Protein AF-A0A2N2P543-F1 (afdb_monomer_lite)

pLDDT: mean 87.59, std 5.33, range [64.38, 96.81]

Sequence (160 aa):
MDKQYMEPYTSYLLSTIGYTTATGLSRMVEGLLMHDQITRILSAEIFTSKDLWTLVKPTVREIEKEEAVLIFDDTIQEKPYTDENEVVCWHFDHTKSRAVQGVNLRVITQNNHVFAVLYAVFKLECLSIKRHLNHFALRAQLYLKAFHVALDELQILKAA

Structure (mmCIF, N/CA/C/O backbone):
data_AF-A0A2N2P543-F1
#
_entry.id   AF-A0A2N2P543-F1
#
loop_
_atom_site.group_PDB
_atom_site.id
_atom_site.type_symbol
_atom_site.label_atom_id
_atom_site.label_alt_id
_atom_site.label_comp_id
_atom_site.label_asym_id
_atom_site.label_entity_id
_atom_site.label_seq_id
_atom_site.pdbx_PDB_ins_code
_atom_site.Cartn_x
_atom_site.Cartn_y
_atom_site.Cartn_z
_atom_site.occupancy
_atom_site.B_iso_or_equiv
_atom_site.auth_seq_id
_atom_site.auth_comp_id
_atom_site.auth_asym_id
_atom_site.auth_atom_id
_atom_site.pdbx_PDB_model_num
ATOM 1 N N . MET A 1 1 ? -6.583 7.238 -13.984 1.00 64.38 1 MET A N 1
ATOM 2 C CA . MET A 1 1 ? -7.432 6.594 -12.955 1.00 64.38 1 MET A CA 1
ATOM 3 C C . MET A 1 1 ? -8.266 7.636 -12.222 1.00 64.38 1 MET A C 1
ATOM 5 O O . MET A 1 1 ? -7.719 8.656 -11.815 1.00 64.38 1 MET A O 1
ATOM 9 N N . ASP A 1 2 ? -9.568 7.403 -12.072 1.00 74.12 2 ASP A N 1
ATOM 10 C CA . ASP A 1 2 ? -10.488 8.327 -11.400 1.00 74.12 2 ASP A CA 1
ATOM 11 C C . ASP A 1 2 ? -10.311 8.278 -9.865 1.00 74.12 2 ASP A C 1
ATOM 13 O O . ASP A 1 2 ? -10.325 7.208 -9.245 1.00 74.12 2 ASP A O 1
ATOM 17 N N . LYS A 1 3 ? -10.127 9.456 -9.251 1.00 73.19 3 LYS A N 1
ATOM 18 C CA . LYS A 1 3 ? -9.933 9.618 -7.801 1.00 73.19 3 LYS A CA 1
ATOM 19 C C . LYS A 1 3 ? -11.113 9.081 -6.992 1.00 73.19 3 LYS A C 1
ATOM 21 O O . LYS A 1 3 ? -10.890 8.624 -5.872 1.00 73.19 3 LYS A O 1
ATOM 26 N N . GLN A 1 4 ? -12.322 9.082 -7.562 1.00 80.62 4 GLN A N 1
ATOM 27 C CA . GLN A 1 4 ? -13.532 8.563 -6.920 1.00 80.62 4 GLN A CA 1
ATOM 28 C C . GLN A 1 4 ? -13.364 7.116 -6.438 1.00 80.62 4 GLN A C 1
ATOM 30 O O . GLN A 1 4 ? -13.878 6.751 -5.384 1.00 80.62 4 GLN A O 1
ATOM 35 N N . TYR A 1 5 ? -12.613 6.301 -7.177 1.00 81.00 5 TYR A N 1
ATOM 36 C CA . TYR A 1 5 ? -12.398 4.894 -6.846 1.00 81.00 5 TYR A CA 1
ATOM 37 C C . TYR A 1 5 ? -11.080 4.652 -6.111 1.00 81.00 5 TYR A C 1
ATOM 39 O O . TYR A 1 5 ? -10.983 3.750 -5.278 1.00 81.00 5 TYR A O 1
ATOM 47 N N . MET A 1 6 ? -10.066 5.474 -6.390 1.00 81.69 6 MET A N 1
ATOM 48 C CA . MET A 1 6 ? -8.741 5.318 -5.795 1.00 81.69 6 MET A CA 1
ATOM 49 C C . MET A 1 6 ? -8.683 5.702 -4.325 1.00 81.69 6 MET A C 1
ATOM 51 O O . MET A 1 6 ? -7.993 5.038 -3.555 1.00 81.69 6 MET A O 1
ATOM 55 N N . GLU A 1 7 ? -9.399 6.742 -3.909 1.00 85.12 7 GLU A N 1
ATOM 56 C CA . GLU A 1 7 ? -9.395 7.173 -2.508 1.00 85.12 7 GLU A CA 1
ATOM 57 C C . GLU A 1 7 ? -9.985 6.099 -1.568 1.00 85.12 7 GLU A C 1
ATOM 59 O O . GLU A 1 7 ? -9.297 5.713 -0.616 1.00 85.12 7 GLU A O 1
ATOM 64 N N . PRO A 1 8 ? -11.169 5.510 -1.843 1.00 87.06 8 PRO A N 1
ATOM 65 C CA . PRO A 1 8 ? -11.680 4.396 -1.045 1.00 87.06 8 PRO A CA 1
ATOM 66 C C . PRO A 1 8 ? -10.778 3.161 -1.104 1.00 87.06 8 PRO A C 1
ATOM 68 O O . PRO A 1 8 ? -10.545 2.523 -0.079 1.00 87.06 8 PRO A O 1
ATOM 71 N N . TYR A 1 9 ? -10.234 2.838 -2.284 1.00 89.00 9 TYR A N 1
ATOM 72 C CA . TYR A 1 9 ? -9.370 1.672 -2.449 1.00 89.00 9 TYR A CA 1
ATOM 73 C C . TYR A 1 9 ? -8.072 1.799 -1.648 1.00 89.00 9 TYR A C 1
ATOM 75 O O . TYR A 1 9 ? -7.729 0.917 -0.870 1.00 89.00 9 TYR A O 1
ATOM 83 N N . THR A 1 10 ? -7.374 2.925 -1.764 1.00 89.50 10 THR A N 1
ATOM 84 C CA . THR A 1 10 ? -6.132 3.185 -1.019 1.00 89.50 10 THR A CA 1
ATOM 85 C C . THR A 1 10 ? -6.373 3.278 0.485 1.00 89.50 10 THR A C 1
ATOM 87 O O . THR A 1 10 ? -5.593 2.732 1.262 1.00 89.50 10 THR A O 1
ATOM 90 N N . SER A 1 11 ? -7.492 3.868 0.913 1.00 87.31 11 SER A N 1
ATOM 91 C CA . SER A 1 11 ? -7.893 3.886 2.326 1.00 87.31 11 SER A CA 1
ATOM 92 C C . SER A 1 11 ? -8.162 2.479 2.863 1.00 87.31 11 SER A C 1
ATOM 94 O O . SER A 1 11 ? -7.763 2.151 3.981 1.00 87.31 11 SER A O 1
ATOM 96 N N . TYR A 1 12 ? -8.787 1.616 2.059 1.00 89.31 12 TYR A N 1
ATOM 97 C CA . TYR A 1 12 ? -8.980 0.205 2.386 1.00 89.31 12 TYR A CA 1
ATOM 98 C C . TYR A 1 12 ? -7.656 -0.548 2.520 1.00 89.31 12 TYR A C 1
ATOM 100 O O . TYR A 1 12 ? -7.467 -1.276 3.495 1.00 89.31 12 TYR A O 1
ATOM 108 N N . LEU A 1 13 ? -6.713 -0.323 1.602 1.00 88.81 13 LEU A N 1
ATOM 109 C CA . LEU A 1 13 ? -5.377 -0.922 1.669 1.00 88.81 13 LEU A CA 1
ATOM 110 C C . LEU A 1 13 ? -4.619 -0.512 2.942 1.00 88.81 13 LEU A C 1
ATOM 112 O O . LEU A 1 13 ? -3.929 -1.341 3.524 1.00 88.81 13 LEU A O 1
ATOM 116 N N . LEU A 1 14 ? -4.771 0.735 3.402 1.00 85.81 14 LEU A N 1
ATOM 117 C CA . LEU A 1 14 ? -4.115 1.228 4.623 1.00 85.81 14 LEU A CA 1
ATOM 118 C C . LEU A 1 14 ? -4.783 0.762 5.922 1.00 85.81 14 LEU A C 1
ATOM 120 O O . LEU A 1 14 ? -4.119 0.652 6.952 1.00 85.81 14 LEU A O 1
ATOM 124 N N . SER A 1 15 ? -6.099 0.550 5.901 1.00 81.75 15 SER A N 1
ATOM 125 C CA . SER A 1 15 ? -6.884 0.228 7.101 1.00 81.75 15 SER A CA 1
ATOM 126 C C . SER A 1 15 ? -7.020 -1.274 7.358 1.00 81.75 15 SER A C 1
ATOM 128 O O . SER A 1 15 ? -7.212 -1.678 8.510 1.00 81.75 15 SER A O 1
ATOM 130 N N . THR A 1 16 ? -6.881 -2.101 6.320 1.00 84.12 16 THR A N 1
ATOM 131 C CA . THR A 1 16 ? -7.041 -3.556 6.418 1.00 84.12 16 THR A CA 1
ATOM 132 C C . THR A 1 16 ? -5.832 -4.217 7.068 1.00 84.12 16 THR A C 1
ATOM 134 O O . THR A 1 16 ? -4.683 -3.945 6.728 1.00 84.12 16 THR A O 1
ATOM 137 N N . ILE A 1 17 ? -6.099 -5.143 7.989 1.00 76.69 17 ILE A N 1
ATOM 138 C CA . ILE A 1 17 ? -5.087 -6.013 8.591 1.00 76.69 17 ILE A CA 1
ATOM 139 C C . ILE A 1 17 ? -5.246 -7.401 7.975 1.00 76.69 17 ILE A C 1
ATOM 141 O O . ILE A 1 17 ? -6.268 -8.050 8.181 1.00 76.69 17 ILE A O 1
ATOM 145 N N . GLY A 1 18 ? -4.249 -7.854 7.216 1.00 82.56 18 GLY A N 1
ATOM 146 C CA . GLY A 1 18 ? -4.281 -9.147 6.531 1.00 82.56 18 GLY A CA 1
ATOM 147 C C . GLY A 1 18 ? -4.635 -9.027 5.049 1.00 82.56 18 GLY A C 1
ATOM 148 O O . GLY A 1 18 ? -4.227 -8.079 4.382 1.00 82.56 18 GLY A O 1
ATOM 149 N N . TYR A 1 19 ? -5.347 -10.021 4.517 1.00 83.06 19 TYR A N 1
ATOM 150 C CA . TYR A 1 19 ? -5.623 -10.116 3.084 1.00 83.06 19 TYR A CA 1
ATOM 151 C C . TYR A 1 19 ? -6.657 -9.087 2.620 1.00 83.06 19 TYR A C 1
ATOM 153 O O . TYR A 1 19 ? -7.775 -9.029 3.131 1.00 83.06 19 TYR A O 1
ATOM 161 N N . THR A 1 20 ? -6.298 -8.316 1.596 1.00 87.44 20 THR A N 1
ATOM 162 C CA . THR A 1 20 ? -7.185 -7.362 0.929 1.00 87.44 20 THR A CA 1
ATOM 163 C C . THR A 1 20 ? -7.823 -8.022 -0.291 1.00 87.44 20 THR A C 1
ATOM 165 O O . THR A 1 20 ? -7.153 -8.664 -1.097 1.00 87.44 20 THR A O 1
ATOM 168 N N . THR A 1 21 ? -9.143 -7.897 -0.437 1.00 89.00 21 THR A N 1
ATOM 169 C CA . THR A 1 21 ? -9.878 -8.451 -1.588 1.00 89.00 21 THR A CA 1
ATOM 170 C C . THR A 1 21 ? -10.902 -7.444 -2.101 1.00 89.00 21 THR A C 1
ATOM 172 O O . THR A 1 21 ? -11.403 -6.619 -1.337 1.00 89.00 21 THR A O 1
ATOM 175 N N . ALA A 1 22 ? -11.247 -7.509 -3.391 1.00 87.06 22 ALA A N 1
ATOM 176 C CA . ALA A 1 22 ? -12.270 -6.636 -3.978 1.00 87.06 22 ALA A CA 1
ATOM 177 C C . ALA A 1 22 ? -13.638 -6.815 -3.293 1.00 87.06 22 ALA A C 1
ATOM 179 O O . ALA A 1 22 ? -14.326 -5.840 -2.999 1.00 87.06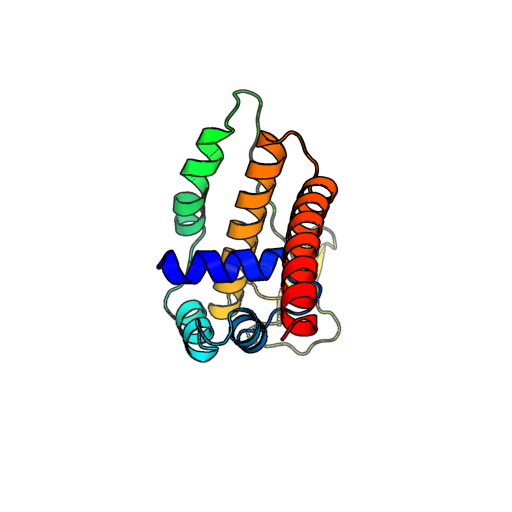 22 ALA A O 1
ATOM 180 N N . THR A 1 23 ? -14.000 -8.057 -2.963 1.00 88.94 23 THR A N 1
ATOM 181 C CA . THR A 1 23 ? -15.206 -8.382 -2.189 1.00 88.94 23 THR A CA 1
ATOM 182 C C . THR A 1 23 ? -15.132 -7.834 -0.766 1.00 88.94 23 THR A C 1
ATOM 184 O O . THR A 1 23 ? -16.124 -7.320 -0.254 1.00 88.94 23 THR A O 1
ATOM 187 N N . GLY A 1 24 ? -13.954 -7.898 -0.139 1.00 88.69 24 GLY A N 1
ATOM 188 C CA . GLY A 1 24 ? -13.707 -7.332 1.184 1.00 88.69 24 GLY A CA 1
ATOM 189 C C . GLY A 1 24 ? -13.931 -5.823 1.219 1.00 88.69 24 GLY A C 1
ATOM 190 O O . GLY A 1 24 ? -14.662 -5.346 2.084 1.00 88.69 24 GLY A O 1
ATOM 191 N N . LEU A 1 25 ? -13.389 -5.088 0.242 1.00 89.12 25 LEU A N 1
ATOM 192 C CA . LEU A 1 25 ? -13.670 -3.659 0.102 1.00 89.12 25 LEU A CA 1
ATOM 193 C C . LEU A 1 25 ? -15.158 -3.411 -0.119 1.00 89.12 25 LEU A C 1
ATOM 195 O O . LEU A 1 25 ? -15.751 -2.622 0.605 1.00 89.12 25 LEU A O 1
ATOM 199 N N . SER A 1 26 ? -15.765 -4.102 -1.086 1.00 90.75 26 SER A N 1
ATOM 200 C CA . SER A 1 26 ? -17.180 -3.922 -1.422 1.00 90.75 26 SER A CA 1
ATOM 201 C C . SER A 1 26 ? -18.084 -4.075 -0.199 1.00 90.75 26 SER A C 1
ATOM 203 O O . SER A 1 26 ? -18.966 -3.251 0.026 1.00 90.75 26 SER A O 1
ATOM 205 N N . ARG A 1 27 ? -17.799 -5.069 0.648 1.00 89.31 27 ARG A N 1
ATOM 206 C CA . ARG A 1 27 ? -18.482 -5.264 1.928 1.00 89.31 27 ARG A CA 1
ATOM 207 C C . ARG A 1 27 ? -18.204 -4.138 2.926 1.00 89.31 27 ARG A C 1
ATOM 209 O O . ARG A 1 27 ? -19.127 -3.724 3.614 1.00 89.31 27 ARG A O 1
ATOM 216 N N . MET A 1 28 ? -16.961 -3.664 3.023 1.00 86.44 28 MET A N 1
ATOM 217 C CA . MET A 1 28 ? -16.574 -2.613 3.973 1.00 86.44 28 MET A CA 1
ATOM 218 C C . MET A 1 28 ? -17.233 -1.267 3.665 1.00 86.44 28 MET A C 1
ATOM 220 O O . MET A 1 28 ? -17.550 -0.525 4.584 1.00 86.44 28 MET A O 1
ATOM 224 N N . VAL A 1 29 ? -17.444 -0.957 2.386 1.00 86.50 29 VAL A N 1
ATOM 225 C CA . VAL A 1 29 ? -18.157 0.257 1.962 1.00 86.50 29 VAL A CA 1
ATOM 226 C C . VAL A 1 29 ? -19.637 -0.005 1.681 1.00 86.50 29 VAL A C 1
ATOM 228 O O . VAL A 1 29 ? -20.241 0.735 0.917 1.00 86.50 29 VAL A O 1
ATOM 231 N N . GLU A 1 30 ? -20.210 -1.077 2.238 1.00 86.75 30 GLU A N 1
ATOM 232 C CA . GLU A 1 30 ? -21.646 -1.400 2.159 1.00 86.75 30 GLU A CA 1
ATOM 233 C C . GLU A 1 30 ? -22.217 -1.395 0.730 1.00 86.75 30 GLU A C 1
ATOM 235 O O . GLU A 1 30 ? -23.341 -0.976 0.468 1.00 86.75 30 GLU A O 1
ATOM 240 N N . GLY A 1 31 ? -21.424 -1.857 -0.235 1.00 82.94 31 GLY A N 1
ATOM 241 C CA . GLY A 1 31 ? -21.825 -1.911 -1.635 1.00 82.94 31 GLY A CA 1
ATOM 242 C C . GLY A 1 31 ? -21.784 -0.569 -2.374 1.00 82.94 31 GLY A C 1
ATOM 243 O O . GLY A 1 31 ? -22.177 -0.521 -3.536 1.00 82.94 31 GLY A O 1
ATOM 244 N N . LEU A 1 32 ? -21.241 0.501 -1.781 1.00 83.44 32 LEU A N 1
ATOM 245 C CA . LEU A 1 32 ? -20.959 1.751 -2.506 1.00 83.44 32 LEU A CA 1
ATOM 246 C C . LEU A 1 32 ? -20.001 1.532 -3.688 1.00 83.44 32 LEU A C 1
ATOM 248 O O . LEU A 1 32 ? -20.073 2.237 -4.692 1.00 83.44 32 LEU A O 1
ATOM 252 N N . LEU A 1 33 ? -19.115 0.539 -3.576 1.00 85.25 33 LEU A N 1
ATOM 253 C CA . LEU A 1 33 ? -18.274 0.044 -4.661 1.00 85.25 33 LEU A CA 1
ATOM 254 C C . LEU A 1 33 ? -18.495 -1.456 -4.830 1.00 85.25 33 LEU A C 1
ATOM 256 O O . LEU A 1 33 ? -18.320 -2.219 -3.882 1.00 85.25 33 LEU A O 1
ATOM 260 N N . MET A 1 34 ? -18.848 -1.899 -6.034 1.00 89.12 34 MET A N 1
ATOM 261 C CA . MET A 1 34 ? -18.973 -3.323 -6.353 1.00 89.12 34 MET A CA 1
ATOM 262 C C . MET A 1 34 ? -17.599 -3.953 -6.588 1.00 89.12 34 MET A C 1
ATOM 264 O O . MET A 1 34 ? -16.706 -3.336 -7.173 1.00 89.12 34 MET A O 1
ATOM 268 N N . HIS A 1 35 ? -17.442 -5.218 -6.194 1.00 86.69 35 HIS A N 1
ATOM 269 C CA . HIS A 1 35 ? -16.198 -5.968 -6.400 1.00 86.69 35 HIS A CA 1
ATOM 270 C C . HIS A 1 35 ? -15.766 -6.005 -7.879 1.00 86.69 35 HIS A C 1
ATOM 272 O O . HIS A 1 35 ? -14.596 -5.775 -8.178 1.00 86.69 35 HIS A O 1
ATOM 278 N N . ASP A 1 36 ? -16.709 -6.175 -8.808 1.00 88.12 36 ASP A N 1
ATOM 279 C CA . ASP A 1 36 ? -16.431 -6.159 -10.249 1.00 88.12 36 ASP A CA 1
ATOM 280 C C . ASP A 1 36 ? -15.959 -4.798 -10.762 1.00 88.12 36 ASP A C 1
ATOM 282 O O . ASP A 1 36 ? -15.129 -4.732 -11.670 1.00 88.12 36 ASP A O 1
ATOM 286 N N . GLN A 1 37 ? -16.448 -3.699 -10.176 1.00 88.25 37 GLN A N 1
ATOM 287 C CA . GLN A 1 37 ? -15.970 -2.361 -10.527 1.00 88.25 37 GLN A CA 1
ATOM 288 C C . GLN A 1 37 ? -14.500 -2.213 -10.140 1.00 88.25 37 GLN A C 1
ATOM 290 O O . GLN A 1 37 ? -13.712 -1.721 -10.942 1.00 88.25 37 GLN A O 1
ATOM 295 N N . ILE A 1 38 ? -14.112 -2.702 -8.958 1.00 85.94 38 ILE A N 1
ATOM 296 C CA . ILE A 1 38 ? -12.720 -2.680 -8.492 1.00 85.94 38 ILE A CA 1
ATOM 297 C C . ILE A 1 38 ? -11.837 -3.510 -9.429 1.00 85.94 38 ILE A C 1
ATOM 299 O O . ILE A 1 38 ? -10.817 -3.014 -9.903 1.00 85.94 38 ILE A O 1
ATOM 303 N N . THR A 1 39 ? -12.245 -4.738 -9.761 1.00 86.62 39 THR A N 1
ATOM 304 C CA . THR A 1 39 ? -11.501 -5.604 -10.691 1.00 86.62 39 THR A CA 1
ATOM 305 C C . THR A 1 39 ? -11.347 -4.954 -12.061 1.00 86.62 39 THR A C 1
ATOM 307 O O . THR A 1 39 ? -10.247 -4.934 -12.617 1.00 86.62 39 THR A O 1
ATOM 310 N N . ARG A 1 40 ? -12.425 -4.371 -12.599 1.00 87.81 40 ARG A N 1
ATOM 311 C CA . ARG A 1 40 ? -12.402 -3.673 -13.888 1.00 87.81 40 ARG A CA 1
ATOM 312 C C . ARG A 1 40 ? -11.443 -2.491 -13.857 1.00 87.81 40 ARG A C 1
ATOM 314 O O . ARG A 1 40 ? -10.660 -2.338 -14.781 1.00 87.81 40 ARG A O 1
ATOM 321 N N . ILE A 1 41 ? -11.465 -1.701 -12.789 1.00 84.94 41 ILE A N 1
ATOM 322 C CA . ILE A 1 41 ? -10.589 -0.541 -12.606 1.00 84.94 41 ILE A CA 1
ATOM 323 C C . ILE A 1 41 ? -9.117 -0.957 -12.521 1.00 84.94 41 ILE A C 1
ATOM 325 O O . ILE A 1 41 ? -8.275 -0.359 -13.186 1.00 84.94 41 ILE A O 1
ATOM 329 N N . LEU A 1 42 ? -8.805 -2.009 -11.760 1.00 84.25 42 LEU A N 1
ATOM 330 C CA . LEU A 1 42 ? -7.448 -2.557 -11.664 1.00 84.25 42 LEU A CA 1
ATOM 331 C C . LEU A 1 42 ? -6.978 -3.228 -12.958 1.00 84.25 42 LEU A C 1
ATOM 333 O O . LEU A 1 42 ? -5.784 -3.451 -13.113 1.00 84.25 42 LEU A O 1
ATOM 337 N N . SER A 1 43 ? -7.887 -3.536 -13.881 1.00 84.88 43 SER A N 1
ATOM 338 C CA . SER A 1 43 ? -7.571 -4.163 -15.170 1.00 84.88 43 SER A CA 1
ATOM 339 C C . SER A 1 43 ? -7.687 -3.200 -16.358 1.00 84.88 43 SER A C 1
ATOM 341 O O . SER A 1 43 ? -7.440 -3.617 -17.484 1.00 84.88 43 SER A O 1
ATOM 343 N N . ALA A 1 44 ? -8.107 -1.947 -16.141 1.00 80.44 44 ALA A N 1
ATOM 344 C CA . ALA A 1 44 ? -8.520 -1.051 -17.221 1.00 80.44 44 ALA A CA 1
ATOM 345 C C . ALA A 1 44 ? -7.340 -0.508 -18.038 1.00 80.44 44 ALA A C 1
ATOM 347 O O . ALA A 1 44 ? -7.344 -0.585 -19.262 1.00 80.44 44 ALA A O 1
ATOM 348 N N . GLU A 1 45 ? -6.340 0.051 -17.360 1.00 80.75 45 GLU A N 1
ATOM 349 C CA . GLU A 1 45 ? -5.172 0.688 -17.974 1.00 80.75 45 GLU A CA 1
ATOM 350 C C . GLU A 1 45 ? -3.909 0.236 -17.247 1.00 80.75 45 GLU A C 1
ATOM 352 O O . GLU A 1 45 ? -3.963 -0.099 -16.067 1.00 80.75 45 GLU A O 1
ATOM 357 N N . ILE A 1 46 ? -2.767 0.228 -17.930 1.00 80.12 46 ILE A N 1
ATOM 358 C CA . ILE A 1 46 ? -1.478 -0.068 -17.297 1.00 80.12 46 ILE A CA 1
ATOM 359 C C . ILE A 1 46 ? -0.972 1.210 -16.636 1.00 80.12 46 ILE A C 1
ATOM 361 O O . ILE A 1 46 ? -0.659 2.169 -17.342 1.00 80.12 46 ILE A O 1
ATOM 365 N N . PHE A 1 47 ? -0.859 1.225 -15.307 1.00 82.56 47 PHE A N 1
ATOM 366 C CA . PHE A 1 47 ? -0.233 2.351 -14.620 1.00 82.56 47 PHE A CA 1
ATOM 367 C C . PHE A 1 47 ? 1.284 2.232 -14.641 1.00 82.56 47 PHE A C 1
ATOM 369 O O . PHE A 1 47 ? 1.873 1.185 -14.392 1.00 82.56 47 PHE A O 1
ATOM 376 N N . THR A 1 48 ? 1.942 3.341 -14.940 1.00 84.06 48 THR A N 1
ATOM 377 C CA . THR A 1 48 ? 3.397 3.410 -15.034 1.00 84.06 48 THR A CA 1
ATOM 378 C C . THR A 1 48 ? 3.984 4.198 -13.868 1.00 84.06 48 THR A C 1
ATOM 380 O O . THR A 1 48 ? 3.293 4.919 -13.141 1.00 84.06 48 THR A O 1
ATOM 383 N N . SER A 1 49 ? 5.306 4.135 -13.713 1.00 82.00 49 SER A N 1
ATOM 384 C CA . SER A 1 49 ? 6.034 4.984 -12.763 1.00 82.00 49 SER A CA 1
ATOM 385 C C . SER A 1 49 ? 5.816 6.484 -13.016 1.00 82.00 49 SER A C 1
ATOM 387 O O . SER A 1 49 ? 5.806 7.272 -12.071 1.00 82.00 49 SER A O 1
ATOM 389 N N . LYS A 1 50 ? 5.572 6.891 -14.271 1.00 87.62 50 LYS A N 1
ATOM 390 C CA . LYS A 1 50 ? 5.226 8.275 -14.633 1.00 87.62 50 LYS A CA 1
ATOM 391 C C . LYS A 1 50 ? 3.873 8.695 -14.054 1.00 87.62 50 LYS A C 1
ATOM 393 O O . LYS A 1 50 ? 3.734 9.827 -13.580 1.00 87.62 50 LYS A O 1
ATOM 398 N N . ASP A 1 51 ? 2.892 7.799 -14.072 1.00 88.69 51 ASP A N 1
ATOM 399 C CA . ASP A 1 51 ? 1.565 8.065 -13.511 1.00 88.69 51 ASP A CA 1
ATOM 400 C C . ASP A 1 51 ? 1.649 8.184 -11.992 1.00 88.69 51 ASP A C 1
ATOM 402 O O . ASP A 1 51 ? 1.095 9.119 -11.411 1.00 88.69 51 ASP A O 1
ATOM 406 N N . LEU A 1 52 ? 2.438 7.307 -11.359 1.00 85.75 52 LEU A N 1
ATOM 407 C CA . LEU A 1 52 ? 2.672 7.345 -9.918 1.00 85.75 52 LEU A CA 1
ATOM 408 C C . LEU A 1 52 ? 3.304 8.679 -9.533 1.00 85.75 52 LEU A C 1
ATOM 410 O O . LEU A 1 52 ? 2.796 9.364 -8.648 1.00 85.75 52 LEU A O 1
ATOM 414 N N . TRP A 1 53 ? 4.363 9.082 -10.244 1.00 87.69 53 TRP A N 1
ATOM 415 C CA . TRP A 1 53 ? 5.029 10.361 -10.020 1.00 87.69 53 TRP A CA 1
ATOM 416 C C . TRP A 1 53 ? 4.064 11.537 -10.163 1.00 87.69 53 TRP A C 1
ATOM 418 O O . TRP A 1 53 ? 4.039 12.412 -9.304 1.00 87.69 53 TRP A O 1
ATOM 428 N N . THR A 1 54 ? 3.224 11.544 -11.200 1.00 90.19 54 THR A N 1
ATOM 429 C CA . THR A 1 54 ? 2.207 12.590 -11.398 1.00 90.19 54 THR A CA 1
ATOM 430 C C . THR A 1 54 ? 1.258 12.702 -10.203 1.00 90.19 54 THR A C 1
ATOM 432 O O . THR A 1 54 ? 0.934 13.814 -9.784 1.00 90.19 54 THR A O 1
ATOM 435 N N . LEU A 1 55 ? 0.841 11.567 -9.632 1.00 87.06 55 LEU A N 1
ATOM 436 C CA . LEU A 1 55 ? -0.053 11.530 -8.475 1.00 87.06 55 LEU A CA 1
ATOM 437 C C . LEU A 1 55 ? 0.616 11.987 -7.177 1.00 87.06 55 LEU A C 1
ATOM 439 O O . LEU A 1 55 ? -0.005 12.723 -6.411 1.00 87.06 55 LEU A O 1
ATOM 443 N N . VAL A 1 56 ? 1.849 11.547 -6.907 1.00 87.94 56 VAL A N 1
ATOM 444 C CA . VAL A 1 56 ? 2.523 11.822 -5.625 1.00 87.94 56 VAL A CA 1
ATOM 445 C C . VAL A 1 56 ? 3.260 13.154 -5.607 1.00 87.94 56 VAL A C 1
ATOM 447 O O . VAL A 1 56 ? 3.411 13.744 -4.539 1.00 87.94 56 VAL A O 1
ATOM 450 N N . LYS A 1 57 ? 3.695 13.666 -6.768 1.00 90.25 57 LYS A N 1
ATOM 451 C CA . LYS A 1 57 ? 4.509 14.885 -6.874 1.00 90.25 57 LYS A CA 1
ATOM 452 C C . LYS A 1 57 ? 3.924 16.070 -6.099 1.00 90.25 57 LYS A C 1
ATOM 454 O O . LYS A 1 57 ? 4.701 16.684 -5.376 1.00 90.25 57 LYS A O 1
ATOM 459 N N . PRO A 1 58 ? 2.619 16.406 -6.172 1.00 91.69 58 PRO A N 1
ATOM 460 C CA . PRO A 1 58 ? 2.068 17.501 -5.373 1.00 91.69 58 PRO A CA 1
ATOM 461 C C . PRO A 1 58 ? 2.304 17.309 -3.870 1.00 91.69 58 PRO A C 1
ATOM 463 O O . PRO A 1 58 ? 2.788 18.216 -3.204 1.00 91.69 58 PRO A O 1
ATOM 466 N N . THR A 1 59 ? 2.064 16.103 -3.352 1.00 88.62 59 THR A N 1
ATOM 467 C CA . THR A 1 59 ? 2.256 15.780 -1.932 1.00 88.62 59 THR A CA 1
ATOM 468 C C . THR A 1 59 ? 3.733 15.768 -1.532 1.00 88.62 59 THR A C 1
ATOM 470 O O . THR A 1 59 ? 4.063 16.236 -0.446 1.00 88.62 59 THR A O 1
ATOM 473 N N . VAL A 1 60 ? 4.633 15.306 -2.412 1.00 89.25 60 VAL A N 1
ATOM 474 C CA . VAL A 1 60 ? 6.094 15.408 -2.211 1.00 89.25 60 VAL A CA 1
ATOM 475 C C . VAL A 1 60 ? 6.496 16.872 -2.028 1.00 89.25 60 VAL A C 1
ATOM 477 O O . VAL A 1 60 ? 7.243 17.200 -1.113 1.00 89.25 60 VAL A O 1
ATOM 480 N N . ARG A 1 61 ? 5.993 17.762 -2.893 1.00 92.50 61 ARG A N 1
ATOM 481 C CA . ARG A 1 61 ? 6.356 19.188 -2.901 1.00 92.50 61 ARG A CA 1
ATOM 482 C C . ARG A 1 61 ? 5.909 19.918 -1.637 1.00 92.50 61 ARG A C 1
ATOM 484 O O . ARG A 1 61 ? 6.552 20.876 -1.235 1.00 92.50 61 ARG A O 1
ATOM 491 N N . GLU A 1 62 ? 4.859 19.441 -0.976 1.00 92.25 62 GLU A N 1
ATOM 492 C CA . GLU A 1 62 ? 4.393 19.990 0.304 1.00 92.25 62 GLU A CA 1
ATOM 493 C C . GLU A 1 62 ? 5.331 19.684 1.484 1.00 92.25 62 GLU A C 1
ATOM 495 O O . GLU A 1 62 ? 5.231 20.342 2.517 1.00 92.25 62 GLU A O 1
ATOM 500 N N . ILE A 1 63 ? 6.197 18.674 1.367 1.00 90.94 63 ILE A N 1
ATOM 501 C CA . ILE A 1 63 ? 7.134 18.252 2.424 1.00 90.94 63 ILE A CA 1
ATOM 502 C C . ILE A 1 63 ? 8.604 18.381 2.009 1.00 90.94 63 ILE A C 1
ATOM 504 O O . ILE A 1 63 ? 9.488 17.948 2.749 1.00 90.94 63 ILE A O 1
ATOM 508 N N . GLU A 1 64 ? 8.858 18.922 0.818 1.00 92.12 64 GLU A N 1
ATOM 509 C CA . GLU A 1 64 ? 10.188 19.029 0.230 1.00 92.12 64 GLU A CA 1
ATOM 510 C C . GLU A 1 64 ? 11.113 19.879 1.110 1.00 92.12 64 GLU A C 1
ATOM 512 O O . GLU A 1 64 ? 10.729 20.929 1.628 1.00 92.12 64 GLU A O 1
ATOM 517 N N . LYS A 1 65 ? 12.350 19.407 1.267 1.00 93.25 65 LYS A N 1
ATOM 518 C CA . LYS A 1 65 ? 13.436 20.109 1.952 1.00 93.25 65 LYS A CA 1
ATOM 519 C C . LYS A 1 65 ? 14.705 19.961 1.130 1.00 93.25 65 LYS A C 1
ATOM 521 O O . LYS A 1 65 ? 14.885 18.939 0.476 1.00 93.25 65 LYS A O 1
ATOM 526 N N . GLU A 1 66 ? 15.584 20.949 1.216 1.00 94.25 66 GLU A N 1
ATOM 527 C CA . GLU A 1 66 ? 16.846 20.978 0.468 1.00 94.25 66 GLU A CA 1
ATOM 528 C C . GLU A 1 66 ? 17.743 19.765 0.764 1.00 94.25 66 GLU A C 1
ATOM 530 O O . GLU A 1 66 ? 18.311 19.180 -0.150 1.00 94.25 66 GLU A O 1
ATOM 535 N N . GLU A 1 67 ? 17.802 19.328 2.024 1.00 94.12 67 GLU A N 1
ATOM 536 C CA . GLU A 1 67 ? 18.630 18.191 2.455 1.00 94.12 67 GLU A CA 1
ATOM 537 C C . GLU A 1 67 ? 17.930 16.824 2.323 1.00 94.12 67 GLU A C 1
ATOM 539 O O . GLU A 1 67 ? 18.496 15.794 2.692 1.00 94.12 67 GLU A O 1
ATOM 544 N N . ALA A 1 68 ? 16.680 16.784 1.846 1.00 89.56 68 ALA A N 1
ATOM 545 C CA . ALA A 1 68 ? 15.942 15.533 1.719 1.00 89.56 68 ALA A CA 1
ATOM 546 C C . ALA A 1 68 ? 16.346 14.772 0.449 1.00 89.56 68 ALA A C 1
ATOM 548 O O . ALA A 1 68 ? 16.504 15.348 -0.625 1.00 89.56 68 ALA A O 1
ATOM 549 N N . VAL A 1 69 ? 16.427 13.445 0.559 1.00 89.81 69 VAL A N 1
ATOM 550 C CA . VAL A 1 69 ? 16.687 12.548 -0.573 1.00 89.81 69 VAL A CA 1
ATOM 551 C C . VAL A 1 69 ? 15.488 11.644 -0.829 1.00 89.81 69 VAL A C 1
ATOM 553 O O . VAL A 1 69 ? 14.798 11.224 0.100 1.00 89.81 69 VAL A O 1
ATOM 556 N N . LEU A 1 70 ? 15.245 11.333 -2.102 1.00 83.31 70 LEU A N 1
ATOM 557 C CA . LEU A 1 70 ? 14.254 10.349 -2.526 1.00 83.31 70 LEU A CA 1
ATOM 558 C C . LEU A 1 70 ? 14.983 9.091 -2.993 1.00 83.31 70 LEU A C 1
ATOM 560 O O . LEU A 1 70 ? 15.799 9.156 -3.911 1.00 83.31 70 LEU A O 1
ATOM 564 N N . ILE A 1 71 ? 14.687 7.961 -2.356 1.00 83.62 71 ILE A N 1
ATOM 565 C CA . ILE A 1 71 ? 15.317 6.672 -2.643 1.00 83.62 71 ILE A CA 1
ATOM 566 C C . ILE A 1 71 ? 14.315 5.799 -3.392 1.00 83.62 71 ILE A C 1
ATOM 568 O O . ILE A 1 71 ? 13.154 5.693 -2.996 1.00 83.62 71 ILE A O 1
ATOM 572 N N . PHE A 1 72 ? 14.784 5.178 -4.469 1.00 77.25 72 PHE A N 1
ATOM 573 C CA . PHE A 1 72 ? 14.059 4.154 -5.205 1.00 77.25 72 PHE A CA 1
ATOM 574 C C . PHE A 1 72 ? 14.837 2.855 -5.075 1.00 77.25 72 PHE A C 1
ATOM 576 O O . PHE A 1 72 ? 16.032 2.837 -5.364 1.00 77.25 72 PHE A O 1
ATOM 583 N N . ASP A 1 73 ? 14.151 1.805 -4.649 1.00 80.25 73 ASP A N 1
ATOM 584 C CA . ASP A 1 73 ? 14.712 0.467 -4.512 1.00 80.25 73 ASP A CA 1
ATOM 585 C C . ASP A 1 73 ? 13.805 -0.518 -5.249 1.00 80.25 73 ASP A C 1
ATOM 587 O O . ASP A 1 73 ? 12.582 -0.323 -5.298 1.00 80.25 73 ASP A O 1
ATOM 591 N N . ASP A 1 74 ? 14.393 -1.537 -5.867 1.00 76.44 74 ASP A N 1
ATOM 592 C CA . ASP A 1 74 ? 13.632 -2.645 -6.421 1.00 76.44 74 ASP A CA 1
AT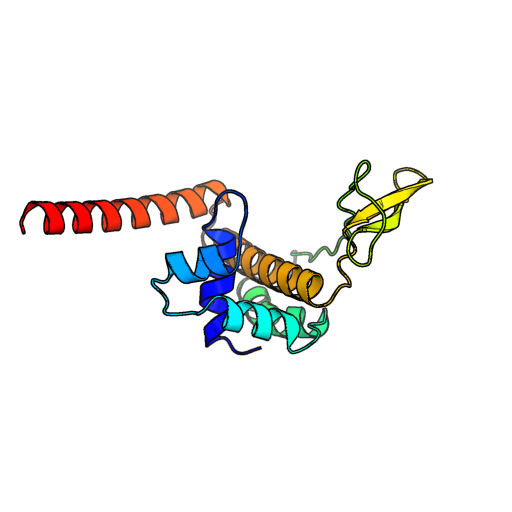OM 593 C C . ASP A 1 74 ? 13.414 -3.723 -5.355 1.00 76.44 74 ASP A C 1
ATOM 595 O O . ASP A 1 74 ? 14.017 -3.738 -4.286 1.00 76.44 74 ASP A O 1
ATOM 599 N N . THR A 1 75 ? 12.442 -4.600 -5.584 1.00 82.56 75 THR A N 1
ATOM 600 C CA . THR A 1 75 ? 12.137 -5.654 -4.621 1.00 82.56 75 THR A CA 1
ATOM 601 C C . THR A 1 75 ? 11.710 -6.920 -5.330 1.00 82.56 75 THR A C 1
ATOM 603 O O . THR A 1 75 ? 10.998 -6.884 -6.338 1.00 82.56 75 THR A O 1
ATOM 606 N N . ILE A 1 76 ? 12.139 -8.052 -4.777 1.00 86.81 76 ILE A N 1
ATOM 607 C CA . ILE A 1 76 ? 11.702 -9.381 -5.181 1.00 86.81 76 ILE A CA 1
ATOM 608 C C . ILE A 1 76 ? 10.996 -10.005 -3.983 1.00 86.81 76 ILE A C 1
ATOM 610 O O . ILE A 1 76 ? 11.619 -10.372 -2.987 1.00 86.81 76 ILE A O 1
ATOM 614 N N . GLN A 1 77 ? 9.678 -10.165 -4.084 1.00 89.44 77 GLN A N 1
ATOM 615 C CA . GLN A 1 77 ? 8.928 -10.937 -3.101 1.00 89.44 77 GLN A CA 1
ATOM 616 C C . GLN A 1 77 ? 9.042 -12.424 -3.446 1.00 89.44 77 GLN A C 1
ATOM 618 O O . GLN A 1 77 ? 8.286 -12.931 -4.274 1.00 89.44 77 GLN A O 1
ATOM 623 N N . GLU A 1 78 ? 9.979 -13.129 -2.815 1.00 91.81 78 GLU A N 1
ATOM 624 C CA . GLU A 1 78 ? 10.225 -14.548 -3.093 1.00 91.81 78 GLU A CA 1
ATOM 625 C C . GLU A 1 78 ? 9.010 -15.446 -2.797 1.00 91.81 78 GLU A C 1
ATOM 627 O O . GLU A 1 78 ? 8.274 -15.248 -1.820 1.00 91.81 78 GLU A O 1
ATOM 632 N N . LYS A 1 79 ? 8.830 -16.463 -3.650 1.00 92.31 79 LYS A N 1
ATOM 633 C CA . LYS A 1 79 ? 7.790 -17.502 -3.579 1.00 92.31 79 LYS A CA 1
ATOM 634 C C . LYS A 1 79 ? 8.376 -18.872 -3.961 1.00 92.31 79 LYS A C 1
ATOM 636 O O . LYS A 1 79 ? 8.044 -19.403 -5.013 1.00 92.31 79 LYS A O 1
ATOM 641 N N . PRO A 1 80 ? 9.235 -19.464 -3.109 1.00 90.81 80 PRO A N 1
ATOM 642 C CA . PRO A 1 80 ? 10.025 -20.653 -3.460 1.00 90.81 80 PRO A CA 1
ATOM 643 C C . PRO A 1 80 ? 9.220 -21.958 -3.582 1.00 90.81 80 PRO A C 1
ATOM 645 O O . PRO A 1 80 ? 9.766 -22.962 -4.023 1.00 90.81 80 PRO A O 1
ATOM 648 N N . TYR A 1 81 ? 7.957 -21.967 -3.146 1.00 92.31 81 TYR A N 1
ATOM 649 C CA . TYR A 1 81 ? 7.096 -23.157 -3.099 1.00 92.31 81 TYR A CA 1
ATOM 650 C C . TYR A 1 81 ? 5.820 -22.984 -3.935 1.00 92.31 81 TYR A C 1
ATOM 652 O O . TYR A 1 81 ? 4.778 -23.542 -3.603 1.00 92.31 81 TYR A O 1
ATOM 660 N N . THR A 1 82 ? 5.848 -22.124 -4.951 1.00 92.06 82 THR A N 1
ATOM 661 C CA . THR A 1 82 ? 4.691 -21.850 -5.812 1.00 92.06 82 THR A CA 1
ATOM 662 C C . THR A 1 82 ? 5.057 -22.191 -7.243 1.00 92.06 82 THR A C 1
ATOM 664 O O . THR A 1 82 ? 6.166 -21.894 -7.657 1.00 92.06 82 THR A O 1
ATOM 667 N N . ASP A 1 83 ? 4.154 -22.798 -8.004 1.00 92.00 83 ASP A N 1
ATOM 668 C CA . ASP A 1 83 ? 4.432 -23.126 -9.403 1.00 92.00 83 ASP A CA 1
ATOM 669 C C . ASP A 1 83 ? 4.563 -21.862 -10.266 1.00 92.00 83 ASP A C 1
ATOM 671 O O . ASP A 1 83 ? 3.922 -20.837 -10.006 1.00 92.00 83 ASP A O 1
ATOM 675 N N . GLU A 1 84 ? 5.399 -21.937 -11.304 1.00 92.38 84 GLU A N 1
ATOM 676 C CA . GLU A 1 84 ? 5.596 -20.841 -12.254 1.00 92.38 84 GLU A CA 1
ATOM 677 C C . GLU A 1 84 ? 4.302 -20.520 -13.013 1.00 92.38 84 GLU A C 1
ATOM 679 O O . GLU A 1 84 ? 3.586 -21.405 -13.480 1.00 92.38 84 GLU A O 1
ATOM 684 N N . ASN A 1 85 ? 3.997 -19.231 -13.126 1.00 90.31 85 ASN A N 1
ATOM 685 C CA . ASN A 1 85 ? 2.862 -18.708 -13.875 1.00 90.31 85 ASN A CA 1
ATOM 686 C C . ASN A 1 85 ? 3.105 -17.227 -14.221 1.00 90.31 85 ASN A C 1
ATOM 688 O O . ASN A 1 85 ? 4.156 -16.669 -13.917 1.00 90.31 85 ASN A O 1
ATOM 692 N N . GLU A 1 86 ? 2.125 -16.554 -14.827 1.00 85.88 86 GLU A N 1
ATOM 693 C CA . GLU A 1 86 ? 2.256 -15.136 -15.201 1.00 85.88 86 GLU A CA 1
ATOM 694 C C . GLU A 1 86 ? 2.616 -14.222 -14.012 1.00 85.88 86 GLU A C 1
ATOM 696 O O . GLU A 1 86 ? 3.352 -13.246 -14.178 1.00 85.88 86 GLU A O 1
ATOM 701 N N . VAL A 1 87 ? 2.122 -14.552 -12.813 1.00 86.06 87 VAL A N 1
ATOM 702 C CA . VAL A 1 87 ? 2.324 -13.808 -11.561 1.00 86.06 87 VAL A CA 1
ATOM 703 C C . VAL A 1 87 ? 3.556 -14.283 -10.792 1.00 86.06 87 VAL A C 1
ATOM 705 O O . VAL A 1 87 ? 4.100 -13.505 -10.020 1.00 86.06 87 VAL A O 1
ATOM 708 N N . VAL A 1 88 ? 4.019 -15.521 -10.962 1.00 90.62 88 VAL A N 1
ATOM 709 C CA . VAL A 1 88 ? 5.185 -16.059 -10.244 1.00 90.62 88 VAL A CA 1
ATOM 710 C C . VAL A 1 88 ? 6.221 -16.534 -11.249 1.00 90.62 88 VAL A C 1
ATOM 712 O O . VAL A 1 88 ? 6.022 -17.565 -11.882 1.00 90.62 88 VAL A O 1
ATOM 715 N N . CYS A 1 89 ? 7.336 -15.817 -11.372 1.00 92.25 89 CYS A N 1
ATOM 716 C CA . CYS A 1 89 ? 8.389 -16.142 -12.331 1.00 92.25 89 CYS A CA 1
ATOM 717 C C . CYS A 1 89 ? 9.794 -15.981 -11.733 1.00 92.25 89 CYS A C 1
ATOM 719 O O . CYS A 1 89 ? 9.969 -15.668 -10.551 1.00 92.25 89 CYS A O 1
ATOM 721 N N . TRP A 1 90 ? 10.811 -16.279 -12.539 1.00 93.62 90 TRP A N 1
ATOM 722 C CA . TRP A 1 90 ? 12.209 -16.228 -12.127 1.00 93.62 90 TRP A CA 1
ATOM 723 C C . TRP A 1 90 ? 12.799 -14.825 -12.295 1.00 93.62 90 TRP A C 1
ATOM 725 O O . TRP A 1 90 ? 12.734 -14.226 -13.367 1.00 93.62 90 TRP A O 1
ATOM 735 N N . HIS A 1 91 ? 13.442 -14.334 -11.238 1.00 92.19 91 HIS A N 1
ATOM 736 C CA . HIS A 1 91 ? 14.153 -13.059 -11.194 1.00 92.19 91 HIS A CA 1
ATOM 737 C C . HIS A 1 91 ? 15.597 -13.297 -10.760 1.00 92.19 91 HIS A C 1
ATOM 739 O O . HIS A 1 91 ? 15.857 -14.156 -9.919 1.00 92.19 91 HIS A O 1
ATOM 745 N N . PHE A 1 92 ? 16.554 -12.551 -11.310 1.00 92.69 92 PHE A N 1
ATOM 746 C CA . PHE A 1 92 ? 17.929 -12.617 -10.823 1.00 92.69 92 PHE A CA 1
ATOM 747 C C . PHE A 1 92 ? 18.073 -11.762 -9.562 1.00 92.69 92 PHE A C 1
ATOM 749 O O . PHE A 1 92 ? 17.817 -10.563 -9.604 1.00 92.69 92 PHE A O 1
ATOM 756 N N . ASP A 1 93 ? 18.485 -12.377 -8.454 1.00 92.31 93 ASP A N 1
ATOM 757 C CA . ASP A 1 93 ? 18.758 -11.688 -7.195 1.00 92.31 93 ASP A CA 1
ATOM 758 C C . ASP A 1 93 ? 20.271 -11.513 -7.033 1.00 92.31 93 ASP A C 1
ATOM 760 O O . ASP A 1 93 ? 21.016 -12.479 -6.830 1.00 92.31 93 ASP A O 1
ATOM 764 N N . HIS A 1 94 ? 20.727 -10.263 -7.116 1.00 91.19 94 HIS A N 1
ATOM 765 C CA . HIS A 1 94 ? 22.137 -9.904 -6.976 1.00 91.19 94 HIS A CA 1
ATOM 766 C C . HIS A 1 94 ? 22.694 -10.200 -5.579 1.00 91.19 94 HIS A C 1
ATOM 768 O O . HIS A 1 94 ? 23.868 -10.547 -5.457 1.00 91.19 94 HIS A O 1
ATOM 774 N N . THR A 1 95 ? 21.864 -10.143 -4.534 1.00 91.19 95 THR A N 1
ATOM 775 C CA . THR A 1 95 ? 22.284 -10.436 -3.155 1.00 91.19 95 THR A CA 1
ATOM 776 C C . THR A 1 95 ? 22.582 -11.921 -2.954 1.00 91.19 95 THR A C 1
ATOM 778 O O . THR A 1 95 ? 23.434 -12.283 -2.144 1.00 91.19 95 THR A O 1
ATOM 781 N N . LYS A 1 96 ? 21.934 -12.791 -3.741 1.00 92.56 96 LYS A N 1
ATOM 782 C CA . LYS A 1 96 ? 22.139 -14.249 -3.718 1.00 92.56 96 LYS A CA 1
ATOM 783 C C . LYS A 1 96 ? 22.958 -14.769 -4.892 1.00 92.56 96 LYS A C 1
ATOM 785 O O . LYS A 1 96 ? 23.277 -15.956 -4.923 1.00 92.56 96 LYS A O 1
ATOM 790 N N . SER A 1 97 ? 23.272 -13.900 -5.853 1.00 95.00 97 SER A N 1
ATOM 791 C CA . SER A 1 97 ? 23.980 -14.235 -7.092 1.00 95.00 97 SER A CA 1
ATOM 792 C C . SER A 1 97 ? 23.354 -15.417 -7.842 1.00 95.00 97 SER A C 1
ATOM 794 O O . SER A 1 97 ? 24.057 -16.256 -8.405 1.00 95.00 97 SER A O 1
ATOM 796 N N . ARG A 1 98 ? 22.019 -15.518 -7.829 1.00 95.19 98 ARG A N 1
ATOM 797 C CA . ARG A 1 98 ? 21.281 -16.591 -8.507 1.00 95.19 98 ARG A CA 1
ATOM 798 C C . ARG A 1 98 ? 19.865 -16.164 -8.861 1.00 95.19 98 ARG A C 1
ATOM 800 O O . ARG A 1 98 ? 19.323 -15.226 -8.283 1.00 95.19 98 ARG A O 1
ATOM 807 N N . ALA A 1 99 ? 19.249 -16.913 -9.771 1.00 95.00 99 ALA A N 1
ATOM 808 C CA . ALA A 1 99 ? 17.822 -16.791 -10.008 1.00 95.00 99 ALA A CA 1
ATOM 809 C C . ALA A 1 99 ? 17.033 -17.284 -8.781 1.00 95.00 99 ALA A C 1
ATOM 811 O O . ALA A 1 99 ? 17.329 -18.338 -8.202 1.00 95.00 99 ALA A O 1
ATOM 812 N N . VAL A 1 100 ? 16.030 -16.509 -8.390 1.00 94.75 100 VAL A N 1
ATOM 813 C CA . VAL A 1 100 ? 15.049 -16.836 -7.359 1.00 94.75 100 VAL A CA 1
ATOM 814 C C . VAL A 1 100 ? 13.655 -16.697 -7.946 1.00 94.75 100 VAL A C 1
ATOM 816 O O . VAL A 1 100 ? 13.403 -15.856 -8.808 1.00 94.75 100 VAL A O 1
ATOM 819 N N . GLN A 1 101 ? 12.744 -17.535 -7.479 1.00 94.38 101 GLN A N 1
ATOM 820 C CA . GLN A 1 101 ? 11.352 -17.454 -7.876 1.00 94.38 101 GLN A CA 1
ATOM 821 C C . GLN A 1 101 ? 10.632 -16.415 -7.013 1.00 94.38 101 GLN A C 1
ATOM 823 O O . GLN A 1 101 ? 10.741 -16.445 -5.783 1.00 94.38 101 GLN A O 1
ATOM 828 N N . GLY A 1 102 ? 9.893 -15.501 -7.637 1.00 92.50 102 GLY A N 1
ATOM 829 C CA . GLY A 1 102 ? 9.226 -14.404 -6.943 1.00 92.50 102 GLY A CA 1
ATOM 830 C C . GLY A 1 102 ? 8.002 -13.869 -7.673 1.00 92.50 102 GLY A C 1
ATOM 831 O O . GLY A 1 102 ? 7.652 -14.323 -8.761 1.00 92.50 102 GLY A O 1
ATOM 832 N N . VAL A 1 103 ? 7.318 -12.924 -7.029 1.00 89.50 103 VAL A N 1
ATOM 833 C CA . VAL A 1 103 ? 6.124 -12.286 -7.592 1.00 89.50 103 VAL A CA 1
ATOM 834 C C . VAL A 1 103 ? 6.514 -11.314 -8.705 1.00 89.50 103 VAL A C 1
ATOM 836 O O . VAL A 1 103 ? 7.196 -10.315 -8.477 1.00 89.50 103 VAL A O 1
ATOM 839 N N . ASN A 1 104 ? 5.991 -11.566 -9.897 1.00 83.00 104 ASN A N 1
ATOM 840 C CA . ASN A 1 104 ? 6.064 -10.697 -11.051 1.00 83.00 104 ASN A CA 1
ATOM 841 C C . ASN A 1 104 ? 5.105 -9.509 -10.910 1.00 83.00 104 ASN A C 1
ATOM 843 O O . ASN A 1 104 ? 3.907 -9.597 -11.188 1.00 83.00 104 ASN A O 1
ATOM 847 N N . LEU A 1 105 ? 5.654 -8.350 -10.555 1.00 79.06 105 LEU A N 1
ATOM 848 C CA . LEU A 1 105 ? 4.893 -7.105 -10.408 1.00 79.06 105 LEU A CA 1
ATOM 849 C C . LEU A 1 105 ? 4.514 -6.453 -11.756 1.00 79.06 105 LEU A C 1
ATOM 851 O O . LEU A 1 105 ? 4.047 -5.315 -11.767 1.00 79.06 105 LEU A O 1
ATOM 855 N N . ARG A 1 106 ? 4.732 -7.127 -12.899 1.00 75.88 106 ARG A N 1
ATOM 856 C CA . ARG A 1 106 ? 4.389 -6.622 -14.246 1.00 75.88 106 ARG A CA 1
ATOM 857 C C . ARG A 1 106 ? 3.004 -7.043 -14.738 1.00 75.88 106 ARG A C 1
ATOM 859 O O . ARG A 1 106 ? 2.501 -6.421 -15.668 1.00 75.88 106 ARG A O 1
ATOM 866 N N . VAL A 1 107 ? 2.386 -8.070 -14.149 1.00 75.81 107 VAL A N 1
ATOM 867 C CA . VAL A 1 107 ? 1.002 -8.453 -14.488 1.00 75.81 107 VAL A CA 1
ATOM 868 C C . VAL A 1 107 ? 0.084 -7.280 -14.167 1.00 75.81 107 VAL A C 1
ATOM 870 O O . VAL A 1 107 ? 0.106 -6.822 -13.037 1.00 75.81 107 VAL A O 1
ATOM 873 N N . ILE A 1 108 ? -0.721 -6.795 -15.118 1.00 77.56 108 ILE A N 1
ATOM 874 C CA . ILE A 1 108 ? -1.437 -5.503 -15.017 1.00 77.56 108 ILE A CA 1
ATOM 875 C C . ILE A 1 108 ? -2.230 -5.364 -13.711 1.00 77.56 108 ILE A C 1
ATOM 877 O O . ILE A 1 108 ? -2.093 -4.369 -13.009 1.00 77.56 108 ILE A O 1
ATOM 881 N N . THR A 1 109 ? -3.014 -6.375 -13.339 1.00 72.75 109 THR A N 1
ATOM 882 C CA . THR A 1 109 ? -3.816 -6.347 -12.105 1.00 72.75 109 THR A CA 1
ATOM 883 C C . THR A 1 109 ? -2.953 -6.294 -10.846 1.00 72.75 109 THR A C 1
ATOM 885 O O . THR A 1 109 ? -3.282 -5.572 -9.906 1.00 72.75 109 THR A O 1
ATOM 888 N N . GLN A 1 110 ? -1.823 -7.005 -10.838 1.00 79.38 110 GLN A N 1
ATOM 889 C CA . GLN A 1 110 ? -0.843 -6.965 -9.750 1.00 79.38 110 GLN A CA 1
ATOM 890 C C . GLN A 1 110 ? -0.082 -5.641 -9.738 1.00 79.38 110 GLN A C 1
ATOM 892 O O . GLN A 1 110 ? 0.086 -5.034 -8.688 1.00 79.38 110 GLN A O 1
ATOM 897 N N . ASN A 1 111 ? 0.318 -5.155 -10.908 1.00 83.88 111 ASN A N 1
ATOM 898 C CA . ASN A 1 111 ? 1.014 -3.897 -11.096 1.00 83.88 111 ASN A CA 1
ATOM 899 C C . ASN A 1 111 ? 0.171 -2.724 -10.588 1.00 83.88 111 ASN A C 1
ATOM 901 O O . ASN A 1 111 ? 0.648 -1.918 -9.798 1.00 83.88 111 ASN A O 1
ATOM 905 N N . ASN A 1 112 ? -1.109 -2.691 -10.954 1.00 87.25 112 ASN A N 1
ATOM 906 C CA . ASN A 1 112 ? -2.048 -1.659 -10.536 1.00 87.25 112 ASN A CA 1
ATOM 907 C C . ASN A 1 112 ? -2.412 -1.765 -9.048 1.00 87.25 112 ASN A C 1
ATOM 909 O O . ASN A 1 112 ? -2.603 -0.748 -8.381 1.00 87.25 112 ASN A O 1
ATOM 913 N N . HIS A 1 113 ? -2.473 -2.981 -8.497 1.00 86.06 113 HIS A N 1
ATOM 914 C CA . HIS A 1 113 ? -2.613 -3.174 -7.055 1.00 86.06 113 HIS A CA 1
ATOM 915 C C . HIS A 1 113 ? -1.399 -2.617 -6.299 1.00 86.06 113 HIS A C 1
ATOM 917 O O . HIS A 1 113 ? -1.557 -1.814 -5.380 1.00 86.06 113 HIS A O 1
ATOM 923 N N . VAL A 1 114 ? -0.187 -2.976 -6.729 1.00 85.94 114 VAL A N 1
ATOM 924 C CA . VAL A 1 114 ? 1.078 -2.478 -6.168 1.00 85.94 114 VAL A CA 1
ATOM 925 C C . VAL A 1 114 ? 1.164 -0.963 -6.302 1.00 85.94 114 VAL A C 1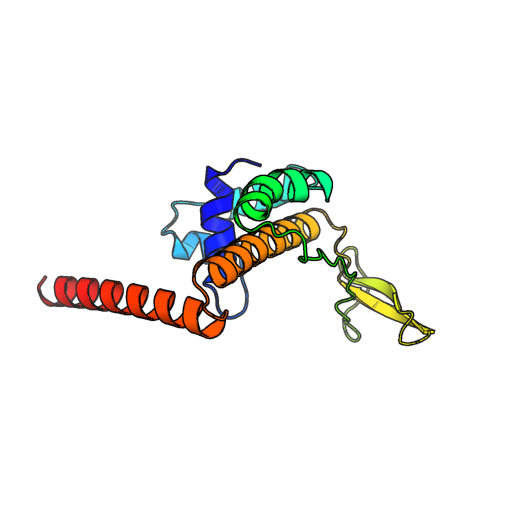
ATOM 927 O O . VAL A 1 114 ? 1.508 -0.281 -5.343 1.00 85.94 114 VAL A O 1
ATOM 930 N N . PHE A 1 115 ? 0.778 -0.416 -7.452 1.00 88.31 115 PHE A N 1
ATOM 931 C CA . PHE A 1 115 ? 0.680 1.020 -7.681 1.00 88.31 115 PHE A CA 1
ATOM 932 C C . PHE A 1 115 ? -0.206 1.705 -6.635 1.00 88.31 115 PHE A C 1
ATOM 934 O O . PHE A 1 115 ? 0.193 2.709 -6.045 1.00 88.31 115 PHE A O 1
ATOM 941 N N . ALA A 1 116 ? -1.392 1.153 -6.369 1.00 89.06 116 ALA A N 1
ATOM 942 C CA . ALA A 1 116 ? -2.302 1.702 -5.373 1.00 89.06 116 ALA A CA 1
ATOM 943 C C . ALA A 1 116 ? -1.741 1.599 -3.949 1.00 89.06 116 ALA A C 1
ATOM 945 O O . ALA A 1 116 ? -1.879 2.550 -3.182 1.00 89.06 116 ALA A O 1
ATOM 946 N N . VAL A 1 117 ? -1.069 0.493 -3.609 1.00 88.69 117 VAL A N 1
ATOM 947 C CA . VAL A 1 117 ? -0.371 0.332 -2.323 1.00 88.69 117 VAL A CA 1
ATOM 948 C C . VAL A 1 117 ? 0.726 1.386 -2.173 1.00 88.69 117 VAL A C 1
ATOM 950 O O . VAL A 1 117 ? 0.761 2.079 -1.158 1.00 88.69 117 VAL A O 1
ATOM 953 N N . LEU A 1 118 ? 1.578 1.561 -3.187 1.00 88.38 118 LEU A N 1
ATOM 954 C CA . LEU A 1 118 ? 2.646 2.562 -3.181 1.00 88.38 118 LEU A CA 1
ATOM 955 C C . LEU A 1 118 ? 2.081 3.970 -3.015 1.00 88.38 118 LEU A C 1
ATOM 957 O O . LEU A 1 118 ? 2.556 4.722 -2.169 1.00 88.38 118 LEU A O 1
ATOM 961 N N . TYR A 1 119 ? 1.032 4.315 -3.764 1.00 89.12 119 TYR A N 1
ATOM 962 C CA . TYR A 1 119 ? 0.356 5.603 -3.625 1.00 89.12 119 TYR A CA 1
ATOM 963 C C . TYR A 1 119 ? -0.197 5.814 -2.206 1.00 89.12 119 TYR A C 1
ATOM 965 O O . TYR A 1 119 ? -0.026 6.888 -1.624 1.00 89.12 119 TYR A O 1
ATOM 973 N N . ALA A 1 120 ? -0.818 4.787 -1.623 1.00 89.69 120 ALA A N 1
ATOM 974 C CA . ALA A 1 120 ? -1.389 4.851 -0.285 1.00 89.69 120 ALA A CA 1
ATOM 975 C C . ALA A 1 120 ? -0.312 5.036 0.798 1.00 89.69 120 ALA A C 1
ATOM 977 O O . ALA A 1 120 ? -0.422 5.936 1.634 1.00 89.69 120 ALA A O 1
ATOM 978 N N . VAL A 1 121 ? 0.751 4.225 0.755 1.00 87.94 121 VAL A N 1
ATOM 979 C CA . VAL A 1 121 ? 1.891 4.323 1.679 1.00 87.94 121 VAL A CA 1
ATOM 980 C C . VAL A 1 121 ? 2.568 5.678 1.535 1.00 87.94 121 VAL A C 1
ATOM 982 O O . VAL A 1 121 ? 2.831 6.325 2.541 1.00 87.94 121 VAL A O 1
ATOM 985 N N . PHE A 1 122 ? 2.760 6.168 0.309 1.00 88.81 122 PHE A N 1
ATOM 986 C CA . PHE A 1 122 ? 3.364 7.475 0.075 1.00 88.81 122 PHE A CA 1
ATOM 987 C C . PHE A 1 122 ? 2.575 8.602 0.755 1.00 88.81 122 PHE A C 1
ATOM 989 O O . PHE A 1 122 ? 3.145 9.428 1.467 1.00 88.81 122 PHE A O 1
ATOM 996 N N . LYS A 1 123 ? 1.243 8.609 0.604 1.00 86.94 123 LYS A N 1
ATOM 997 C CA . LYS A 1 123 ? 0.375 9.573 1.300 1.00 86.94 123 LYS A CA 1
ATOM 998 C C . LYS A 1 123 ? 0.522 9.478 2.815 1.00 86.94 123 LYS A C 1
ATOM 1000 O O . LYS A 1 123 ? 0.542 10.508 3.492 1.00 86.94 123 LYS A O 1
ATOM 1005 N N . LEU A 1 124 ? 0.616 8.259 3.339 1.00 87.38 124 LEU A N 1
ATOM 1006 C CA . LEU A 1 124 ? 0.764 8.025 4.767 1.00 87.38 124 LEU A CA 1
ATOM 1007 C C . LEU A 1 124 ? 2.125 8.504 5.291 1.00 87.38 124 LEU A C 1
ATOM 1009 O O . LEU A 1 124 ? 2.166 9.158 6.330 1.00 87.38 124 LEU A O 1
ATOM 1013 N N . GLU A 1 125 ? 3.212 8.259 4.559 1.00 88.62 125 GLU A N 1
ATOM 1014 C CA . GLU A 1 125 ? 4.557 8.734 4.905 1.00 88.62 125 GLU A CA 1
ATOM 1015 C C . GLU A 1 125 ? 4.645 10.261 4.870 1.00 88.62 125 GLU A C 1
ATOM 1017 O O . GLU A 1 125 ? 5.139 10.886 5.810 1.00 88.62 125 GLU A O 1
ATOM 1022 N N . CYS A 1 126 ? 4.069 10.906 3.852 1.00 88.88 126 CYS A N 1
ATOM 1023 C CA . CYS A 1 126 ? 3.988 12.364 3.836 1.00 88.88 126 CYS A CA 1
ATOM 1024 C C . CYS A 1 126 ? 3.193 12.913 5.025 1.00 88.88 126 CYS A C 1
ATOM 1026 O O . CYS A 1 126 ? 3.553 13.946 5.591 1.00 88.88 126 CYS A O 1
ATOM 1028 N N . LEU A 1 127 ? 2.114 12.235 5.423 1.00 87.81 127 LEU A N 1
ATOM 1029 C CA . LEU A 1 127 ? 1.330 12.629 6.589 1.00 87.81 127 LEU A CA 1
ATOM 1030 C C . LEU A 1 127 ? 2.109 12.427 7.898 1.00 87.81 127 LEU A C 1
ATOM 1032 O O . LEU A 1 127 ? 2.067 13.304 8.759 1.00 87.81 127 LEU A O 1
ATOM 1036 N N . SER A 1 128 ? 2.842 11.320 8.021 1.00 90.38 128 SER A N 1
ATOM 1037 C CA . SER A 1 128 ? 3.772 11.017 9.118 1.00 90.38 128 SER A CA 1
ATOM 1038 C C . SER A 1 128 ? 4.794 12.146 9.298 1.00 90.38 128 SER A C 1
ATOM 1040 O O . SER A 1 128 ? 4.886 12.733 10.381 1.00 90.38 128 SER A O 1
ATOM 1042 N N . ILE A 1 129 ? 5.442 12.569 8.206 1.00 90.19 129 ILE A N 1
ATOM 1043 C CA . ILE A 1 129 ? 6.404 13.682 8.195 1.00 90.19 129 ILE A CA 1
ATOM 1044 C C . ILE A 1 129 ? 5.746 14.993 8.637 1.00 90.19 129 ILE A C 1
ATOM 1046 O O . ILE A 1 129 ? 6.269 15.674 9.518 1.00 90.19 129 ILE A O 1
ATOM 1050 N N . LYS A 1 130 ? 4.580 15.340 8.076 1.00 89.38 130 LYS A N 1
ATOM 1051 C CA . LYS A 1 130 ? 3.859 16.583 8.414 1.00 89.38 130 LYS A CA 1
ATOM 1052 C C . LYS A 1 130 ? 3.387 16.640 9.860 1.00 89.38 130 LYS A C 1
ATOM 1054 O O . LYS A 1 130 ? 3.270 17.720 10.429 1.00 89.38 130 LYS A O 1
ATOM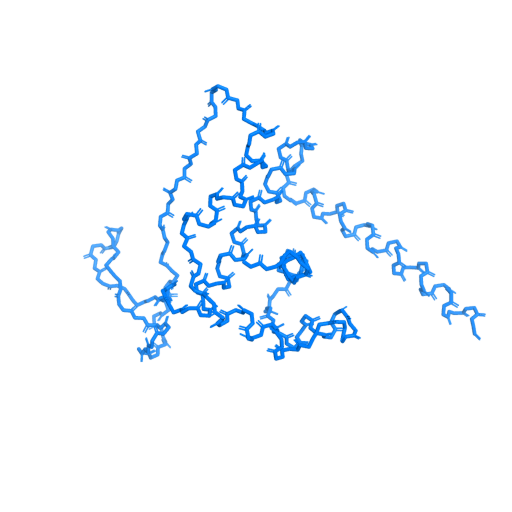 1059 N N . ARG A 1 131 ? 3.017 15.493 10.429 1.00 89.38 131 ARG A N 1
ATOM 1060 C CA . ARG A 1 131 ? 2.493 15.401 11.795 1.00 89.38 131 ARG A CA 1
ATOM 1061 C C . ARG A 1 131 ? 3.582 15.148 12.828 1.00 89.38 131 ARG A C 1
ATOM 1063 O O . ARG A 1 131 ? 3.273 15.217 14.011 1.00 89.38 131 ARG A O 1
ATOM 1070 N N . HIS A 1 132 ? 4.816 14.883 12.400 1.00 89.94 132 HIS A N 1
ATOM 1071 C CA . HIS A 1 132 ? 5.909 14.452 13.271 1.00 89.94 132 HIS A CA 1
ATOM 1072 C C . HIS A 1 132 ? 5.529 13.214 14.101 1.00 89.94 132 HIS A C 1
ATOM 1074 O O . HIS A 1 132 ? 5.864 13.102 15.279 1.00 89.94 132 HIS A O 1
ATOM 1080 N N . LEU A 1 133 ? 4.795 12.287 13.482 1.00 91.94 133 LEU A N 1
ATOM 1081 C CA . LEU A 1 133 ? 4.339 11.044 14.097 1.00 91.94 133 LEU A CA 1
ATOM 1082 C C . LEU A 1 133 ? 4.867 9.876 13.286 1.00 91.94 133 LEU A C 1
ATOM 1084 O O . LEU A 1 133 ? 4.736 9.878 12.071 1.00 91.94 133 LEU A O 1
ATOM 1088 N N . ASN A 1 134 ? 5.386 8.847 13.951 1.00 88.38 134 ASN A N 1
ATOM 1089 C CA . ASN A 1 134 ? 5.707 7.606 13.255 1.00 88.38 134 ASN A CA 1
ATOM 1090 C C . ASN A 1 134 ? 4.426 6.879 12.788 1.00 88.38 134 ASN A C 1
ATOM 1092 O O . ASN A 1 134 ? 3.318 7.148 13.267 1.00 88.38 134 ASN A O 1
ATOM 1096 N N . HIS A 1 135 ? 4.591 5.914 11.880 1.00 80.38 135 HIS A N 1
ATOM 1097 C CA . HIS A 1 135 ? 3.494 5.126 11.311 1.00 80.38 135 HIS A CA 1
ATOM 1098 C C . HIS A 1 135 ? 2.603 4.464 12.381 1.00 80.38 135 HIS A C 1
ATOM 1100 O O . HIS A 1 135 ? 1.379 4.456 12.248 1.00 80.38 135 HIS A O 1
ATOM 1106 N N . PHE A 1 136 ? 3.191 3.951 13.471 1.00 84.31 136 PHE A N 1
ATOM 1107 C CA . PHE A 1 136 ? 2.439 3.321 14.563 1.00 84.31 136 PHE A CA 1
ATOM 1108 C C . PHE A 1 136 ? 1.538 4.322 15.288 1.00 84.31 136 PHE A C 1
ATOM 1110 O O . PHE A 1 136 ? 0.365 4.035 15.522 1.00 84.31 136 PHE A O 1
ATOM 1117 N N . ALA A 1 137 ? 2.061 5.507 15.605 1.00 88.12 137 ALA A N 1
ATOM 1118 C CA . ALA A 1 137 ? 1.315 6.568 16.271 1.00 88.12 137 ALA A CA 1
ATOM 1119 C C . ALA A 1 137 ? 0.185 7.102 15.381 1.00 88.12 137 ALA A C 1
ATOM 1121 O O . ALA A 1 137 ? -0.938 7.295 15.847 1.00 88.12 137 ALA A O 1
ATOM 1122 N N . LEU A 1 138 ? 0.458 7.282 14.087 1.00 87.38 138 LEU A N 1
ATOM 1123 C CA . LEU A 1 138 ? -0.540 7.722 13.116 1.00 87.38 138 LEU A CA 1
ATOM 1124 C C . LEU A 1 138 ? -1.680 6.701 12.986 1.00 87.38 138 LEU A C 1
ATOM 1126 O O . LEU A 1 138 ? -2.857 7.059 13.040 1.00 87.38 138 LEU A O 1
ATOM 1130 N N . ARG A 1 139 ? -1.338 5.413 12.899 1.00 82.12 139 ARG A N 1
ATOM 1131 C CA . ARG A 1 139 ? -2.311 4.318 12.853 1.00 82.12 139 ARG A CA 1
ATOM 1132 C C . ARG A 1 139 ? -3.116 4.203 14.150 1.00 82.12 139 ARG A C 1
ATOM 1134 O O . ARG A 1 139 ? -4.330 4.035 14.092 1.00 82.12 139 ARG A O 1
ATOM 1141 N N . ALA A 1 140 ? -2.475 4.362 15.307 1.00 86.88 140 ALA A N 1
ATOM 1142 C CA . ALA A 1 140 ? -3.157 4.383 16.599 1.00 86.88 140 ALA A CA 1
ATOM 1143 C C . ALA A 1 140 ? -4.178 5.529 16.686 1.00 86.88 140 ALA A C 1
ATOM 1145 O O . ALA A 1 140 ? -5.301 5.311 17.134 1.00 86.88 140 ALA A O 1
ATOM 1146 N N . GLN A 1 141 ? -3.839 6.727 16.196 1.00 88.69 141 GLN A N 1
ATOM 1147 C CA . GLN A 1 141 ? -4.783 7.849 16.142 1.00 88.69 141 GLN A CA 1
ATOM 1148 C C . GLN A 1 141 ? -6.000 7.553 15.259 1.00 88.69 141 GLN A C 1
ATOM 1150 O O . GLN A 1 141 ? -7.126 7.870 15.647 1.00 88.69 141 GLN A O 1
ATOM 1155 N N . LEU A 1 142 ? -5.794 6.938 14.090 1.00 84.50 142 LEU A N 1
ATOM 1156 C CA . LEU A 1 142 ? -6.893 6.539 13.207 1.00 84.50 142 LEU A CA 1
ATOM 1157 C C . LEU A 1 142 ? -7.792 5.491 13.874 1.00 84.50 142 LEU A C 1
ATOM 1159 O O . LEU A 1 142 ? -9.013 5.627 13.832 1.00 84.50 142 LEU A O 1
ATOM 1163 N N . TYR A 1 143 ? -7.206 4.497 14.546 1.00 86.31 143 TYR A N 1
ATOM 1164 C CA . TYR A 1 143 ? -7.978 3.475 15.251 1.00 86.31 143 TYR A CA 1
ATOM 1165 C C . TYR A 1 143 ? -8.742 4.011 16.454 1.00 86.31 143 TYR A C 1
ATOM 1167 O O . TYR A 1 143 ? -9.891 3.628 16.634 1.00 86.31 143 TYR A O 1
ATOM 1175 N N . LEU A 1 144 ? -8.166 4.920 17.243 1.00 90.56 144 LEU A N 1
ATOM 1176 C CA . LEU A 1 144 ? -8.887 5.554 18.349 1.00 90.56 144 LEU A CA 1
ATOM 1177 C C . LEU A 1 144 ? -10.109 6.329 17.845 1.00 90.56 144 LEU A C 1
ATOM 1179 O O . LEU A 1 144 ? -11.189 6.217 18.420 1.00 90.56 144 LEU A O 1
ATOM 1183 N N . LYS A 1 145 ? -9.968 7.057 16.730 1.00 92.25 145 LYS A N 1
ATOM 1184 C CA . LYS A 1 145 ? -11.106 7.734 16.094 1.00 92.25 145 LYS A CA 1
ATOM 1185 C C . LYS A 1 145 ? -12.163 6.748 15.601 1.00 92.25 145 LYS A C 1
ATOM 1187 O O . LYS A 1 145 ? -13.341 6.966 15.857 1.00 92.25 145 LYS A O 1
ATOM 1192 N N . ALA A 1 146 ? -11.753 5.674 14.928 1.00 88.19 146 ALA A N 1
ATOM 1193 C CA . ALA A 1 146 ? -12.677 4.642 14.460 1.00 88.19 146 ALA A CA 1
ATOM 1194 C C . ALA A 1 146 ? -13.405 3.951 15.625 1.00 88.19 146 ALA A C 1
ATOM 1196 O O . ALA A 1 146 ? -14.603 3.705 15.541 1.00 88.19 146 ALA A O 1
ATOM 1197 N N . PHE A 1 147 ? -12.700 3.688 16.729 1.00 92.06 147 PHE A N 1
ATOM 1198 C CA . PHE A 1 147 ? -13.269 3.083 17.929 1.00 92.06 147 PHE A CA 1
ATOM 1199 C C . PHE A 1 147 ? -14.320 3.979 18.590 1.00 92.06 147 PHE A C 1
ATOM 1201 O O . PHE A 1 147 ? -15.374 3.477 18.961 1.00 92.06 147 PHE A O 1
ATOM 1208 N N . HIS A 1 148 ? -14.070 5.289 18.701 1.00 95.00 148 HIS A N 1
ATOM 1209 C CA . HIS A 1 148 ? -15.072 6.224 19.225 1.00 95.00 148 HIS A CA 1
ATOM 1210 C C . HIS A 1 148 ? -16.347 6.219 18.374 1.00 95.00 148 HIS A C 1
ATOM 1212 O O . HIS A 1 148 ? -17.426 6.031 18.918 1.00 95.00 148 HIS A O 1
ATOM 1218 N N . VAL A 1 149 ? -16.220 6.311 17.045 1.00 94.50 149 VAL A N 1
ATOM 1219 C CA . VAL A 1 149 ? -17.380 6.263 16.133 1.00 94.50 149 VAL A CA 1
ATOM 1220 C C . VAL A 1 149 ? -18.143 4.942 16.265 1.00 94.50 149 VAL A C 1
ATOM 1222 O O . VAL A 1 149 ? -19.367 4.937 16.333 1.00 94.50 149 VAL A O 1
ATOM 1225 N N . ALA A 1 150 ? -17.433 3.815 16.346 1.00 92.81 150 ALA A N 1
ATOM 1226 C CA . ALA A 1 150 ? -18.060 2.510 16.534 1.00 92.81 150 ALA A CA 1
ATOM 1227 C C . ALA A 1 150 ? -18.782 2.391 17.888 1.00 92.81 150 ALA A C 1
ATOM 1229 O O . ALA A 1 150 ? -19.816 1.731 17.983 1.00 92.81 150 ALA A O 1
ATOM 1230 N N . LEU A 1 151 ? -18.242 3.014 18.940 1.00 95.69 151 LEU A N 1
ATOM 1231 C CA . LEU A 1 151 ? -18.865 3.037 20.259 1.00 95.69 151 LEU A CA 1
ATOM 1232 C C . LEU A 1 151 ? -20.145 3.879 20.256 1.00 95.69 151 LEU A C 1
ATOM 1234 O O . LEU A 1 151 ? -21.144 3.433 20.817 1.00 95.69 151 LEU A O 1
ATOM 1238 N N . ASP A 1 152 ? -20.116 5.045 19.610 1.00 96.56 152 ASP A N 1
ATOM 1239 C CA . ASP A 1 152 ? -21.278 5.924 19.461 1.00 96.56 152 ASP A CA 1
ATOM 1240 C C . ASP A 1 152 ? -22.408 5.203 18.704 1.00 96.56 152 ASP A C 1
ATOM 1242 O O . ASP A 1 152 ? -23.544 5.157 19.176 1.00 96.56 152 ASP A O 1
ATOM 1246 N N . GLU A 1 153 ? -22.086 4.535 17.592 1.00 95.00 153 GLU A N 1
ATOM 1247 C CA . GLU A 1 153 ? -23.055 3.747 16.818 1.00 95.00 153 GLU A CA 1
ATOM 1248 C C . GLU A 1 153 ? 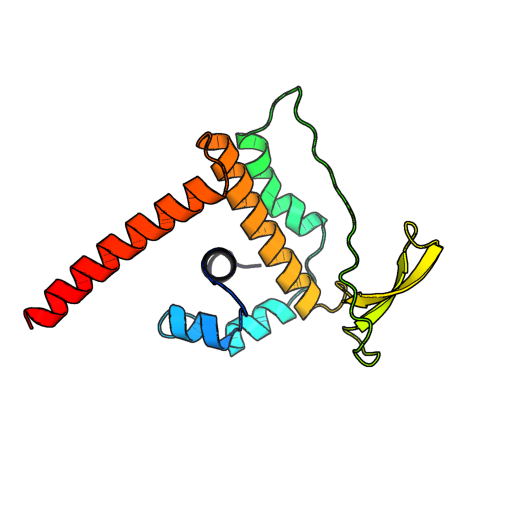-23.651 2.596 17.643 1.00 95.00 153 GLU A C 1
ATOM 1250 O O . GLU A 1 153 ? -24.860 2.365 17.654 1.00 95.00 153 GLU A O 1
ATOM 1255 N N . LEU A 1 154 ? -22.817 1.896 18.419 1.00 95.12 154 LEU A N 1
ATOM 1256 C CA . LEU A 1 154 ? -23.284 0.832 19.306 1.00 95.12 154 LEU A CA 1
ATOM 1257 C C . LEU A 1 154 ? -24.238 1.356 20.390 1.00 95.12 154 LEU A C 1
ATOM 1259 O O . LEU A 1 154 ? -25.150 0.637 20.799 1.00 95.12 154 LEU A O 1
ATOM 1263 N N . GLN A 1 155 ? -24.023 2.572 20.894 1.00 96.00 155 GLN A N 1
ATOM 1264 C CA . GLN A 1 155 ? -24.928 3.192 21.863 1.00 96.00 155 GLN A CA 1
ATOM 1265 C C . GLN A 1 155 ? -26.279 3.527 21.231 1.00 96.00 155 GLN A C 1
ATOM 1267 O O . GLN A 1 155 ? -27.306 3.247 21.849 1.00 96.00 155 GLN A O 1
ATOM 1272 N N . ILE A 1 156 ? -26.284 4.047 20.000 1.00 96.81 156 ILE A N 1
ATOM 1273 C CA . ILE A 1 156 ? -27.510 4.320 19.236 1.00 96.81 156 ILE A CA 1
ATOM 1274 C C . ILE A 1 156 ? -28.305 3.026 19.032 1.00 96.81 156 ILE A C 1
ATOM 1276 O O . ILE A 1 156 ? -29.486 2.975 19.366 1.00 96.81 156 ILE A O 1
ATOM 1280 N N . LEU A 1 157 ? -27.649 1.954 18.579 1.00 95.12 157 LEU A N 1
ATOM 1281 C CA . LEU A 1 157 ? -28.294 0.657 18.348 1.00 95.12 157 LEU A CA 1
ATOM 1282 C C . LEU A 1 157 ? -28.844 0.005 19.622 1.00 95.12 157 LEU A C 1
ATOM 1284 O O . LEU A 1 157 ? -29.801 -0.754 19.550 1.00 95.12 157 LEU A O 1
ATOM 1288 N N . LYS A 1 158 ? -28.246 0.273 20.789 1.00 93.94 158 LYS A N 1
ATOM 1289 C CA . LYS A 1 158 ? -28.758 -0.206 22.087 1.00 93.94 158 LYS A CA 1
ATOM 1290 C C . LYS A 1 158 ? -29.958 0.591 22.596 1.00 93.94 158 LYS A C 1
ATOM 1292 O O . LYS A 1 158 ? -30.657 0.105 23.481 1.00 93.94 158 LYS A O 1
ATOM 1297 N N . ALA A 1 159 ? -30.125 1.823 22.123 1.00 92.31 159 ALA A N 1
ATOM 1298 C CA . ALA A 1 159 ? -31.215 2.710 22.510 1.00 92.31 159 ALA A CA 1
ATOM 1299 C C . ALA A 1 159 ? -32.446 2.594 21.590 1.00 92.31 159 ALA A C 1
ATOM 1301 O O . ALA A 1 159 ? -33.502 3.118 21.948 1.00 92.31 159 ALA A O 1
ATOM 1302 N N . ALA A 1 160 ? -32.300 1.945 20.430 1.00 80.19 160 ALA A N 1
ATOM 1303 C CA . ALA A 1 160 ? -33.368 1.606 19.488 1.00 80.19 160 ALA A CA 1
ATOM 1304 C C . ALA A 1 160 ? -34.085 0.304 19.882 1.00 80.19 160 ALA A C 1
ATOM 1306 O O . ALA A 1 160 ? -35.316 0.239 19.663 1.00 80.19 160 ALA A O 1
#

Secondary structure (DSSP, 8-state):
--HHHHHHHHHHHHH--S---HHHHHHHTTTSS-HHHHHHHHHHS---HHHHHHHHHHHHHTT--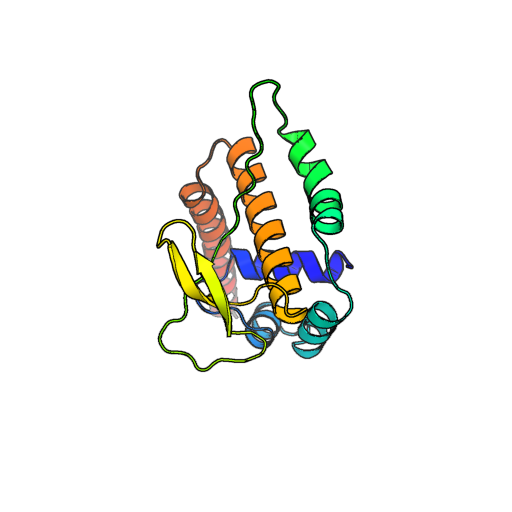TT----------B-TTS---SSEEEEEETTTTEEEEEE-TTSHHHHHHHHHHHHHHHHHHHHHHHHT--HHHHHHHHHHHHHHHHHHHHHHHHH-

Foldseek 3Di:
DDPVPLVLLLVQLLQDDDDDALVVSCVVVVNPDHSVNLQCVLVPDADDPVNLCVLLVVLCVVLDDPPDDDDDDDDFAADQPDDDDPQWDWDQDPVVRGITIGGDCRPSSSVSSVSSNVSSVSNLVSVCSVVVHDSVRSSVVVVVVVVVVVVVVVVVVVVD

Radius of gyration: 18.88 Å; chains: 1; bounding box: 57×44×40 Å